Protein AF-A0A133USY9-F1 (afdb_monomer)

pLDDT: mean 87.55, std 9.36, range [44.12, 96.56]

Organism: NCBI:txid1698267

Solvent-accessible surface area (backbone atoms only — not comparable to full-atom values): 5490 Å² total; per-residue (Å²): 132,86,84,71,72,56,78,91,52,55,77,50,48,80,47,50,53,38,17,52,54,17,23,55,50,14,27,53,50,31,47,50,51,54,52,53,51,50,51,52,54,50,50,53,52,35,44,75,70,65,80,40,94,77,50,72,64,60,54,50,52,53,44,64,65,47,50,59,54,51,52,54,49,44,58,61,55,47,61,74,71,49,57,78,88,39,68,45,12,52,53,21,20,54,50,14,41,72,75,73

Secondary structure (DSSP, 8-state):
---PPPHHHHTTHHHHHHHHHHHHHHHHHHHHHHHHHHHHHHHHHHHHTTS----HHHHHHHHHHHHHHHHHHIIIIIHHHS-TT-HHHHHHHHHHHHH-

Radius of gyration: 20.04 Å; Cα contacts (8 Å, |Δi|>4): 75; chains: 1; bounding box: 45×28×56 Å

InterPro domains:
  IPR007014 FUN14 [PF04930] (16-99)

Mean predicted aligned error: 7.14 Å

Sequence (100 aa):
MQYGIPPEIAWIVPLAIPFVIGLLTGVIIRRGIKLIAAIIGLLVILVGTGYVSLSYEDLYSSAMEVLPKLFKEAKGSAGNVLPISAPSFLVGLGIGLWIG

Foldseek 3Di:
DPPDDPPVCVVCVVLVVLLQVLQVVLLVVLVVVVVV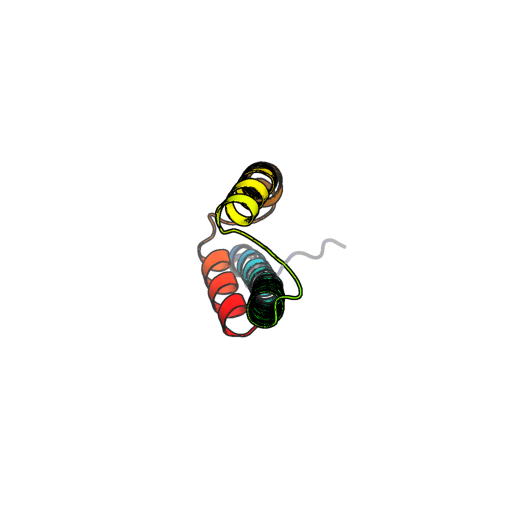VVVVVVVVVCVVVVVDPDDPVNVVVVCVVVVVVVVVCCCVPVVVPHPPVRPSSNVSNVNNNVVD

Structure (mmCIF, N/CA/C/O backbone):
data_AF-A0A133USY9-F1
#
_entry.id   AF-A0A133USY9-F1
#
loop_
_atom_site.group_PDB
_atom_site.id
_atom_site.type_symbol
_atom_site.label_atom_id
_atom_site.label_alt_id
_atom_site.label_comp_id
_atom_site.label_asym_id
_atom_site.label_entity_id
_atom_site.label_seq_id
_atom_site.pdbx_PDB_ins_code
_atom_site.Cartn_x
_atom_site.Cartn_y
_atom_site.Cartn_z
_atom_site.occupancy
_atom_site.B_iso_or_equiv
_atom_site.auth_seq_id
_atom_site.auth_comp_id
_atom_site.auth_asym_id
_atom_site.auth_atom_id
_atom_site.pdbx_PDB_model_num
ATOM 1 N N . MET A 1 1 ? 18.382 -24.163 -30.810 1.00 44.12 1 MET A N 1
ATOM 2 C CA . MET A 1 1 ? 17.789 -23.136 -31.691 1.00 44.12 1 MET A CA 1
ATOM 3 C C . MET A 1 1 ? 17.647 -21.867 -30.863 1.00 44.12 1 MET A C 1
ATOM 5 O O . MET A 1 1 ? 16.870 -21.873 -29.918 1.00 44.12 1 MET A O 1
ATOM 9 N N . GLN A 1 2 ? 18.474 -20.845 -31.108 1.00 53.06 2 GLN A N 1
ATOM 10 C CA . GLN A 1 2 ? 18.318 -19.536 -30.461 1.00 53.06 2 GLN A CA 1
ATOM 11 C C . GLN A 1 2 ? 17.110 -18.851 -31.101 1.00 53.06 2 GLN A C 1
ATOM 13 O O . GLN A 1 2 ? 17.161 -18.496 -32.274 1.00 53.06 2 GLN A O 1
ATOM 18 N N . TYR A 1 3 ? 16.014 -18.712 -30.359 1.00 57.94 3 TYR A N 1
ATOM 19 C CA . TYR A 1 3 ? 14.879 -17.907 -30.803 1.00 57.94 3 TYR A CA 1
ATOM 20 C C . TYR A 1 3 ? 15.260 -16.435 -30.599 1.00 57.94 3 TYR A C 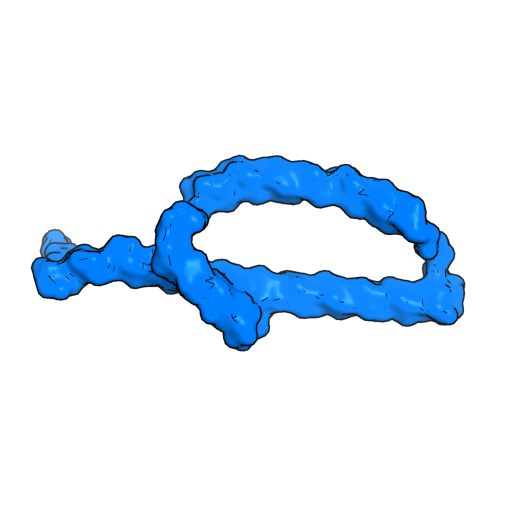1
ATOM 22 O O . TYR A 1 3 ? 15.036 -15.860 -29.536 1.00 57.94 3 TYR A O 1
ATOM 30 N N . GLY A 1 4 ? 15.967 -15.861 -31.574 1.00 73.50 4 GLY A N 1
ATOM 31 C CA . GLY A 1 4 ? 16.293 -14.440 -31.582 1.00 73.50 4 GLY A CA 1
ATOM 32 C C . GLY A 1 4 ? 15.010 -13.637 -31.756 1.00 73.50 4 GLY A C 1
ATOM 33 O O . GLY A 1 4 ? 14.258 -13.877 -32.698 1.00 73.50 4 GLY A O 1
ATOM 34 N N . ILE A 1 5 ? 14.737 -12.714 -30.833 1.00 72.44 5 ILE A N 1
ATOM 35 C CA . ILE A 1 5 ? 13.636 -11.759 -30.988 1.00 72.44 5 ILE A CA 1
ATOM 36 C C . ILE A 1 5 ? 13.912 -10.970 -32.277 1.00 72.44 5 ILE A C 1
ATOM 38 O O . ILE A 1 5 ? 15.024 -10.449 -32.411 1.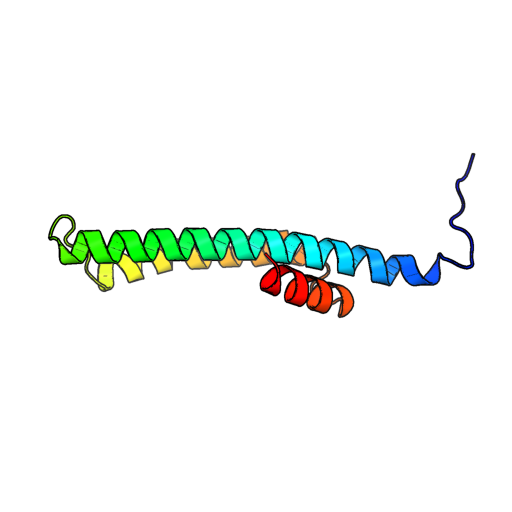00 72.44 5 ILE A O 1
ATOM 42 N N . PRO A 1 6 ? 12.951 -10.880 -33.214 1.00 81.25 6 PRO A N 1
ATOM 43 C CA . PRO A 1 6 ? 13.135 -10.112 -34.437 1.00 81.25 6 PRO A CA 1
ATOM 44 C C . PRO A 1 6 ? 13.555 -8.669 -34.095 1.00 81.25 6 PRO A C 1
ATOM 46 O O . PRO A 1 6 ? 12.947 -8.070 -33.193 1.00 81.25 6 PRO A O 1
ATOM 49 N N . PRO A 1 7 ? 14.588 -8.103 -34.749 1.00 80.88 7 PRO A N 1
ATOM 50 C CA . PRO A 1 7 ? 15.109 -6.771 -34.431 1.00 80.88 7 PRO A CA 1
ATOM 51 C C . PRO A 1 7 ? 14.034 -5.677 -34.443 1.00 80.88 7 PRO A C 1
ATOM 53 O O . PRO A 1 7 ? 14.123 -4.706 -33.693 1.00 80.88 7 PRO A O 1
ATOM 56 N N . GLU A 1 8 ? 12.983 -5.860 -35.242 1.00 84.25 8 GLU A N 1
ATOM 57 C CA . GLU A 1 8 ? 11.867 -4.927 -35.387 1.00 84.25 8 GLU A CA 1
ATOM 58 C C . GLU A 1 8 ? 10.997 -4.833 -34.123 1.00 84.25 8 GLU A C 1
ATOM 60 O O . GLU A 1 8 ? 10.331 -3.821 -33.912 1.00 84.25 8 GLU A O 1
ATOM 65 N N . ILE A 1 9 ? 11.001 -5.867 -33.273 1.00 81.00 9 ILE A N 1
ATOM 66 C CA . ILE A 1 9 ? 10.149 -5.980 -32.074 1.00 81.00 9 ILE A CA 1
ATOM 67 C C . ILE A 1 9 ? 10.982 -5.856 -30.787 1.00 81.00 9 ILE A C 1
ATOM 69 O O . ILE A 1 9 ? 10.456 -5.542 -29.722 1.00 81.00 9 ILE A O 1
ATOM 73 N N . ALA A 1 10 ? 12.302 -6.034 -30.860 1.00 82.94 10 ALA A N 1
ATOM 74 C CA . ALA A 1 10 ? 13.185 -5.997 -29.693 1.00 82.94 10 ALA A CA 1
ATOM 75 C C . ALA A 1 10 ? 13.087 -4.688 -28.877 1.00 82.94 10 ALA A C 1
ATOM 77 O O . ALA A 1 10 ? 13.227 -4.714 -27.655 1.00 82.94 10 ALA A O 1
ATOM 78 N N . TRP A 1 11 ? 12.789 -3.557 -29.525 1.00 84.62 11 TRP A N 1
ATOM 79 C CA . TRP A 1 11 ? 12.684 -2.252 -28.864 1.00 84.62 11 TRP A CA 1
ATOM 80 C C . TRP A 1 11 ? 11.404 -2.073 -28.028 1.00 84.62 11 TRP A C 1
ATOM 82 O O . TRP A 1 11 ? 11.417 -1.299 -27.072 1.00 84.62 11 TRP A O 1
ATOM 92 N N . ILE A 1 12 ? 10.308 -2.782 -28.342 1.00 86.62 12 ILE A N 1
ATOM 93 C CA . ILE A 1 12 ? 9.032 -2.634 -27.616 1.00 86.62 12 ILE A CA 1
ATOM 94 C C . ILE A 1 12 ? 8.948 -3.535 -26.383 1.00 86.62 12 ILE A C 1
ATOM 96 O O . ILE A 1 12 ? 8.239 -3.223 -25.428 1.00 86.62 12 ILE A O 1
ATOM 100 N N . VAL A 1 13 ? 9.705 -4.632 -26.365 1.00 85.12 13 VAL A N 1
ATOM 101 C CA . VAL A 1 13 ? 9.770 -5.594 -25.254 1.00 85.12 13 VAL A CA 1
ATOM 102 C C . VAL A 1 13 ? 10.012 -4.931 -23.883 1.00 85.12 13 VAL A C 1
ATOM 104 O O . VAL A 1 13 ? 9.215 -5.183 -22.973 1.00 85.12 13 VAL A O 1
ATOM 107 N N . PRO A 1 14 ? 11.018 -4.048 -23.696 1.00 86.06 14 PRO A N 1
ATOM 108 C CA . PRO A 1 14 ? 11.250 -3.386 -22.408 1.00 86.06 14 PRO A CA 1
ATOM 109 C C . PRO A 1 14 ? 10.135 -2.413 -21.998 1.00 86.06 14 PRO A C 1
ATOM 111 O O . PRO A 1 14 ? 10.083 -2.017 -20.838 1.00 86.06 14 PRO A O 1
ATOM 114 N N . LEU A 1 15 ? 9.227 -2.041 -22.908 1.00 90.38 15 LEU A N 1
ATOM 115 C CA . LEU A 1 15 ? 8.055 -1.217 -22.608 1.00 90.38 15 LEU A CA 1
ATOM 116 C C . LEU A 1 15 ? 6.820 -2.078 -22.307 1.00 90.38 15 LEU A C 1
ATOM 118 O O . LEU A 1 15 ? 6.102 -1.818 -21.339 1.00 90.38 15 LEU A O 1
ATOM 122 N N . ALA A 1 16 ? 6.593 -3.111 -23.120 1.00 91.88 16 ALA A N 1
ATOM 123 C CA . ALA A 1 16 ? 5.420 -3.975 -23.061 1.00 91.88 16 ALA A CA 1
ATOM 124 C C . ALA A 1 16 ? 5.401 -4.858 -21.807 1.00 91.88 16 ALA A C 1
ATOM 126 O O . ALA A 1 16 ? 4.355 -4.993 -21.176 1.00 91.88 16 ALA A O 1
ATOM 127 N N . ILE A 1 17 ? 6.545 -5.421 -21.404 1.00 92.25 17 ILE A N 1
ATOM 128 C CA . ILE A 1 17 ? 6.632 -6.273 -20.207 1.00 92.25 17 ILE A CA 1
ATOM 129 C C . ILE A 1 17 ? 6.203 -5.511 -18.939 1.00 92.25 17 ILE A C 1
ATOM 131 O O . ILE A 1 17 ? 5.243 -5.942 -18.294 1.00 92.25 17 ILE A O 1
ATOM 135 N N . PRO A 1 18 ? 6.835 -4.377 -18.570 1.00 93.69 18 PRO A N 1
ATOM 136 C CA . PRO A 1 18 ? 6.419 -3.623 -17.389 1.00 93.69 18 PRO A CA 1
ATOM 137 C C . PRO A 1 18 ? 4.975 -3.124 -17.492 1.00 93.69 18 PRO A C 1
ATOM 139 O O . PRO A 1 18 ? 4.272 -3.138 -16.485 1.00 93.69 18 PRO A O 1
ATOM 142 N N . PHE A 1 19 ? 4.498 -2.759 -18.687 1.00 95.50 19 PHE A N 1
ATOM 143 C CA . PHE A 1 19 ? 3.099 -2.381 -18.897 1.00 95.50 19 PHE A CA 1
ATOM 144 C C . PHE A 1 19 ? 2.122 -3.507 -18.537 1.00 95.50 19 PHE A C 1
ATOM 146 O O . PHE A 1 19 ? 1.200 -3.287 -17.753 1.00 95.50 19 PHE A O 1
ATOM 153 N N . VAL A 1 20 ? 2.329 -4.719 -19.066 1.00 95.25 20 VAL A N 1
ATOM 154 C CA . VAL A 1 20 ? 1.455 -5.874 -18.791 1.00 95.25 20 VAL A CA 1
ATOM 155 C C . VAL A 1 20 ? 1.490 -6.243 -17.309 1.00 95.25 20 VAL A C 1
ATOM 157 O O . VAL A 1 20 ? 0.439 -6.475 -16.715 1.00 95.25 20 VAL A O 1
ATOM 160 N N . ILE A 1 21 ? 2.674 -6.234 -16.686 1.00 93.88 21 ILE A N 1
ATOM 161 C CA . ILE A 1 21 ? 2.810 -6.467 -15.240 1.00 93.88 21 ILE A CA 1
ATOM 162 C C . ILE A 1 21 ? 2.017 -5.414 -14.459 1.00 93.88 21 ILE A C 1
ATOM 164 O O . ILE A 1 21 ? 1.273 -5.765 -13.542 1.00 93.88 21 ILE A O 1
ATOM 168 N N . GLY A 1 22 ? 2.129 -4.140 -14.840 1.00 94.12 22 GLY A N 1
ATOM 169 C CA . GLY A 1 22 ? 1.363 -3.043 -14.251 1.00 94.12 22 GLY A CA 1
ATOM 170 C C . GLY A 1 22 ? -0.136 -3.273 -14.362 1.00 94.12 22 GLY A C 1
ATOM 171 O O . GLY A 1 22 ? -0.833 -3.239 -13.352 1.00 94.12 22 GLY A O 1
ATOM 172 N N . LEU A 1 23 ? -0.621 -3.595 -15.562 1.00 96.06 23 LEU A N 1
ATOM 173 C CA . LEU A 1 23 ? -2.034 -3.858 -15.833 1.00 96.06 23 LEU A CA 1
ATOM 174 C C . LEU A 1 23 ? -2.596 -4.975 -14.952 1.00 96.06 23 LEU A C 1
ATOM 176 O O . LEU A 1 23 ? -3.600 -4.775 -14.267 1.00 96.06 23 LEU A O 1
ATOM 180 N N . LEU A 1 24 ? -1.928 -6.130 -14.920 1.00 95.00 24 LEU A N 1
ATOM 181 C CA . LEU A 1 24 ? -2.348 -7.267 -14.100 1.00 95.00 24 LEU A CA 1
ATOM 182 C C . LEU A 1 24 ? -2.328 -6.919 -12.609 1.00 95.00 24 LEU A C 1
ATOM 184 O O . LEU A 1 24 ? -3.288 -7.203 -11.893 1.00 95.00 24 LEU A O 1
ATOM 188 N N . THR A 1 25 ? -1.269 -6.245 -12.155 1.00 93.50 25 THR A N 1
ATOM 189 C CA . THR A 1 25 ? -1.144 -5.787 -10.765 1.00 93.50 25 THR A CA 1
ATOM 190 C C . THR A 1 25 ? -2.291 -4.844 -10.399 1.00 93.50 25 THR A C 1
ATOM 192 O O . THR A 1 25 ? -2.912 -5.008 -9.349 1.00 93.50 25 THR A O 1
ATOM 195 N N . GLY A 1 26 ? -2.629 -3.899 -11.279 1.00 94.50 26 GLY A N 1
ATOM 196 C CA . GLY A 1 26 ? -3.736 -2.966 -11.085 1.00 94.50 26 GLY A CA 1
ATOM 197 C C . GLY A 1 26 ? -5.084 -3.673 -10.928 1.00 94.50 26 GLY A C 1
ATOM 198 O O 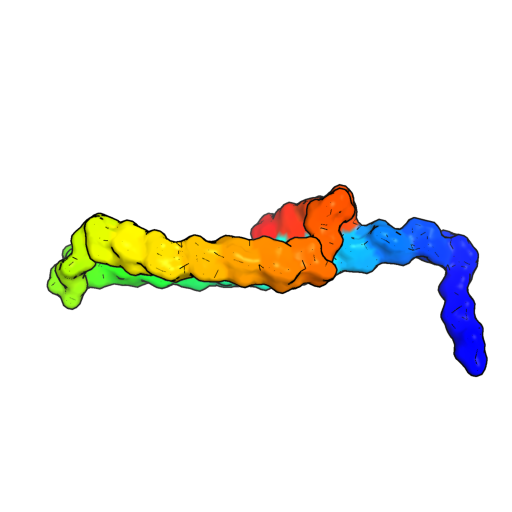. GLY A 1 26 ? -5.827 -3.373 -9.993 1.00 94.50 26 GLY A O 1
ATOM 199 N N . VAL A 1 27 ? -5.375 -4.671 -11.769 1.00 95.88 27 VAL A N 1
ATOM 200 C CA . VAL A 1 27 ? -6.613 -5.469 -11.666 1.00 95.88 27 VAL A CA 1
ATOM 201 C C . VAL A 1 27 ? -6.685 -6.219 -10.329 1.00 95.88 27 VAL A C 1
ATOM 203 O O . VAL A 1 27 ? -7.726 -6.214 -9.666 1.00 95.88 27 VAL A O 1
ATOM 206 N N . ILE A 1 28 ? -5.574 -6.820 -9.890 1.00 93.44 28 ILE A N 1
ATOM 207 C CA . ILE A 1 28 ? -5.495 -7.534 -8.605 1.00 93.44 28 ILE A CA 1
ATOM 208 C C . ILE A 1 28 ? -5.751 -6.574 -7.435 1.00 93.44 28 ILE A C 1
ATOM 210 O O . ILE A 1 28 ? -6.590 -6.858 -6.575 1.00 93.44 28 ILE A O 1
ATOM 214 N N . ILE A 1 29 ? -5.083 -5.415 -7.419 1.00 93.69 29 ILE A N 1
ATOM 215 C CA . ILE A 1 29 ? -5.259 -4.403 -6.366 1.00 93.69 29 ILE A CA 1
ATOM 216 C C . ILE A 1 29 ? -6.713 -3.931 -6.316 1.00 93.69 29 ILE A C 1
ATOM 218 O O . ILE A 1 29 ? -7.296 -3.840 -5.234 1.00 93.69 29 ILE A O 1
ATOM 222 N N . ARG A 1 30 ? -7.340 -3.681 -7.470 1.00 94.12 30 ARG A N 1
ATOM 223 C CA . ARG A 1 30 ? -8.733 -3.222 -7.533 1.00 94.12 30 ARG A CA 1
ATOM 224 C C . ARG A 1 30 ? -9.705 -4.228 -6.923 1.00 94.12 30 ARG A C 1
ATOM 226 O O . ARG A 1 30 ? -10.643 -3.823 -6.230 1.00 94.12 30 ARG A O 1
ATOM 233 N N . ARG A 1 31 ? -9.462 -5.531 -7.100 1.00 93.75 31 ARG A N 1
ATOM 234 C CA . ARG A 1 31 ? -10.233 -6.581 -6.418 1.00 93.75 31 ARG A CA 1
ATOM 235 C C . ARG A 1 31 ? -10.048 -6.521 -4.901 1.00 93.75 31 ARG A C 1
ATOM 237 O O . ARG A 1 31 ? -11.038 -6.609 -4.178 1.00 93.75 31 ARG A O 1
ATOM 244 N N . GLY A 1 32 ? -8.816 -6.315 -4.434 1.00 93.69 32 GLY A N 1
ATOM 245 C CA . GLY A 1 32 ? -8.507 -6.118 -3.015 1.00 93.69 32 GLY A CA 1
ATOM 246 C C . GLY A 1 32 ? -9.253 -4.928 -2.407 1.00 93.69 32 GLY A C 1
ATOM 247 O O . GLY A 1 32 ? -9.896 -5.073 -1.371 1.00 93.69 32 GLY A O 1
ATOM 248 N N . ILE A 1 33 ? -9.271 -3.781 -3.095 1.00 94.12 33 ILE A N 1
ATOM 249 C CA . ILE A 1 33 ? -10.012 -2.585 -2.657 1.00 94.12 33 ILE A CA 1
ATOM 250 C C . ILE A 1 33 ? -11.510 -2.882 -2.521 1.00 94.12 33 ILE A C 1
ATOM 252 O O . ILE A 1 33 ? -12.118 -2.505 -1.521 1.00 94.12 33 ILE A O 1
ATOM 256 N N . LYS A 1 34 ? -12.112 -3.591 -3.489 1.00 92.50 34 LYS A N 1
ATOM 257 C CA . LYS A 1 34 ? -13.533 -3.983 -3.424 1.00 92.50 34 LYS A CA 1
ATOM 258 C C . LYS A 1 34 ? -13.828 -4.873 -2.210 1.00 92.50 34 LYS A C 1
ATOM 260 O O . LYS A 1 34 ? -14.853 -4.684 -1.562 1.00 92.50 34 LYS A 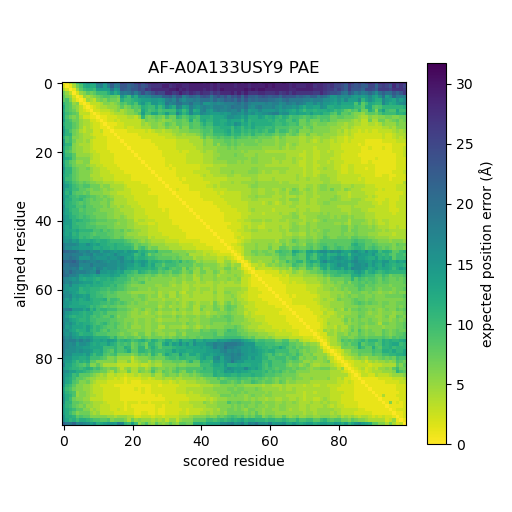O 1
ATOM 265 N N . LEU A 1 35 ? -12.934 -5.809 -1.883 1.00 96.00 35 LEU A N 1
ATOM 266 C CA . LEU A 1 35 ? -13.070 -6.659 -0.695 1.00 96.00 35 LEU A CA 1
ATOM 267 C C . LEU A 1 35 ? -12.955 -5.854 0.603 1.00 96.00 35 LEU A C 1
ATOM 269 O O . LEU A 1 35 ? -13.794 -6.011 1.485 1.00 96.00 35 LEU A O 1
ATOM 273 N N . ILE A 1 36 ? -11.967 -4.959 0.704 1.00 93.06 36 ILE A N 1
ATOM 274 C CA . ILE A 1 36 ? -11.802 -4.075 1.868 1.00 93.06 36 ILE A CA 1
ATOM 275 C C . ILE A 1 36 ? -13.049 -3.203 2.051 1.00 93.06 36 ILE A C 1
ATOM 277 O O . ILE A 1 36 ? -13.572 -3.114 3.157 1.00 93.06 36 ILE A O 1
ATOM 281 N N . ALA A 1 37 ? -13.575 -2.615 0.973 1.00 94.44 37 ALA A N 1
ATOM 282 C CA . ALA A 1 37 ? -14.800 -1.821 1.021 1.00 94.44 37 ALA A CA 1
ATOM 283 C C . ALA A 1 37 ? -16.008 -2.642 1.507 1.00 94.44 37 ALA A C 1
ATOM 285 O O . ALA A 1 37 ? -16.795 -2.151 2.314 1.00 94.44 37 ALA A O 1
ATOM 286 N N . ALA A 1 38 ? -16.134 -3.899 1.068 1.00 96.56 38 ALA A N 1
ATOM 287 C CA . ALA A 1 38 ? -17.184 -4.799 1.541 1.00 96.56 38 ALA A CA 1
ATOM 288 C C . ALA A 1 38 ? -17.045 -5.114 3.040 1.00 96.56 38 ALA A C 1
ATOM 290 O O . ALA A 1 38 ? -18.039 -5.078 3.763 1.00 96.56 38 ALA A O 1
ATOM 291 N N . ILE A 1 39 ? -15.822 -5.363 3.521 1.00 93.81 39 ILE A N 1
ATOM 292 C CA . ILE A 1 39 ? -15.545 -5.578 4.949 1.00 93.81 39 ILE A CA 1
ATOM 293 C C . ILE A 1 39 ? -15.904 -4.329 5.761 1.00 93.81 39 ILE A C 1
ATOM 295 O O . ILE A 1 39 ? -16.588 -4.441 6.773 1.00 93.81 39 ILE A O 1
ATOM 299 N N . ILE A 1 40 ? -15.499 -3.139 5.307 1.00 92.44 40 ILE A N 1
ATOM 300 C CA . ILE A 1 40 ? -15.840 -1.874 5.974 1.00 92.44 40 ILE A CA 1
ATOM 301 C C . ILE A 1 40 ? -17.360 -1.695 6.033 1.00 92.44 40 ILE A C 1
ATOM 303 O O . ILE A 1 40 ? -17.897 -1.402 7.098 1.00 92.44 40 ILE A O 1
ATOM 307 N N . GLY A 1 41 ? -18.068 -1.918 4.922 1.00 94.94 41 GLY A N 1
ATOM 308 C CA . GLY A 1 41 ? -19.530 -1.847 4.891 1.00 94.94 41 GLY A CA 1
ATOM 309 C C . GLY A 1 41 ? -20.189 -2.821 5.871 1.00 94.94 41 GLY A C 1
ATOM 310 O O . GLY A 1 41 ? -21.108 -2.439 6.594 1.00 94.94 41 GLY A O 1
ATOM 311 N N . LEU A 1 42 ? -19.682 -4.054 5.956 1.00 94.38 42 LEU A N 1
ATOM 312 C CA . LEU A 1 42 ? -20.154 -5.046 6.920 1.00 94.38 42 LEU A CA 1
ATOM 313 C C . LEU A 1 42 ? -19.938 -4.584 8.368 1.00 94.38 42 LEU A C 1
ATOM 315 O O . LEU A 1 42 ? -20.859 -4.686 9.176 1.00 94.38 42 LEU A O 1
ATOM 319 N N . LEU A 1 43 ? -18.759 -4.043 8.691 1.00 90.88 43 LEU A N 1
ATOM 320 C CA . LEU A 1 43 ? -18.463 -3.511 10.025 1.00 90.88 43 LEU A CA 1
ATOM 321 C C . LEU A 1 43 ? -19.420 -2.380 10.407 1.00 90.88 43 LEU A C 1
ATOM 323 O O . LEU A 1 43 ? -19.939 -2.379 11.520 1.00 90.88 43 LEU A O 1
ATOM 327 N N . VAL A 1 44 ? -19.709 -1.458 9.484 1.00 91.06 44 VAL A N 1
ATOM 328 C CA . VAL A 1 44 ? -20.664 -0.361 9.719 1.00 91.06 44 VAL A CA 1
ATOM 329 C C . VAL A 1 44 ? -22.054 -0.900 10.071 1.00 91.06 44 VAL A C 1
ATOM 331 O O . VAL A 1 44 ? -22.665 -0.427 11.028 1.00 91.06 44 VAL A O 1
ATOM 334 N N . ILE A 1 45 ? -22.541 -1.919 9.354 1.00 94.50 45 ILE A N 1
ATOM 335 C CA . ILE A 1 45 ? -23.834 -2.563 9.649 1.00 94.50 45 ILE A CA 1
ATOM 336 C C . ILE A 1 45 ? -23.808 -3.228 11.032 1.00 94.50 45 ILE A C 1
ATOM 338 O O . ILE A 1 45 ? -24.760 -3.110 11.805 1.00 94.50 45 ILE A O 1
ATOM 342 N N . LEU A 1 46 ? -22.719 -3.919 11.365 1.00 92.31 46 LEU A N 1
ATOM 343 C CA . LEU A 1 46 ? -22.596 -4.674 12.610 1.00 92.31 46 LEU A CA 1
ATOM 344 C C . LEU A 1 46 ? -22.516 -3.760 13.843 1.00 92.31 46 LEU A C 1
ATOM 346 O O . LEU A 1 46 ? -23.121 -4.052 14.874 1.00 92.31 46 LEU A O 1
ATOM 350 N N . VAL A 1 47 ? -2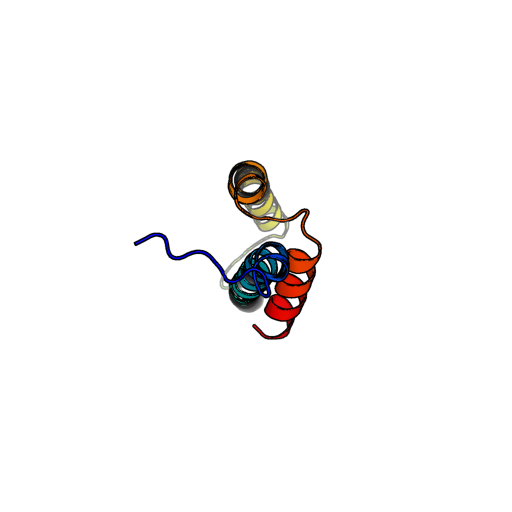1.832 -2.621 13.711 1.00 89.56 47 VAL A N 1
ATOM 351 C CA . VAL A 1 47 ? -21.806 -1.565 14.733 1.00 89.56 47 VAL A CA 1
ATOM 352 C C . VAL A 1 47 ? -23.176 -0.895 14.845 1.00 89.56 47 VAL A C 1
ATOM 354 O O . VAL A 1 47 ? -23.699 -0.755 15.946 1.00 89.56 47 VAL A O 1
ATOM 357 N N . GLY A 1 48 ? -23.803 -0.537 13.719 1.00 89.75 48 GLY A N 1
ATOM 358 C CA . GLY A 1 48 ? -25.113 0.124 13.708 1.00 89.75 48 GLY A CA 1
ATOM 359 C C . GLY A 1 48 ? -26.251 -0.728 14.283 1.00 89.75 48 GLY A C 1
ATOM 360 O O . GLY A 1 48 ? -27.207 -0.188 14.831 1.00 89.75 48 GLY A O 1
ATOM 361 N N . THR A 1 49 ? -26.139 -2.054 14.197 1.00 93.56 49 THR A N 1
ATOM 362 C CA . THR A 1 49 ? -27.095 -3.010 14.788 1.00 93.56 49 THR A CA 1
ATOM 363 C C . THR A 1 49 ? -26.772 -3.379 16.239 1.00 93.56 49 THR A C 1
ATOM 365 O O . THR A 1 49 ? -27.553 -4.089 16.868 1.00 93.56 49 THR A O 1
ATOM 368 N N . GLY A 1 50 ? -25.646 -2.907 16.786 1.00 87.50 50 GLY A N 1
ATOM 369 C CA 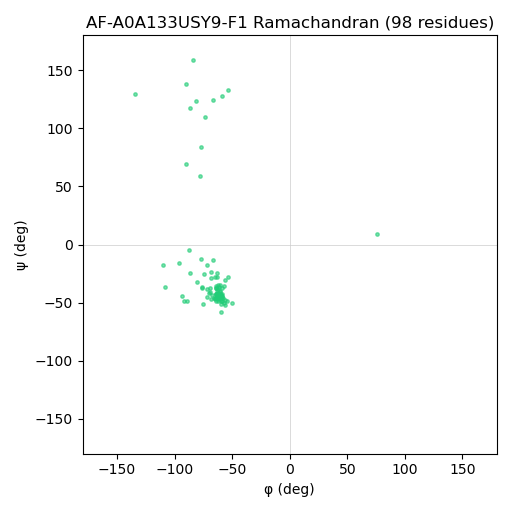. GLY A 1 50 ? -25.214 -3.197 18.157 1.00 87.50 50 GLY A CA 1
ATOM 370 C C . GLY A 1 50 ? -24.631 -4.598 18.363 1.00 87.50 50 GLY A C 1
ATOM 371 O O . GLY A 1 50 ? -24.380 -4.985 19.501 1.00 87.50 50 GLY A O 1
ATOM 372 N N . TYR A 1 51 ? -24.389 -5.357 17.289 1.00 88.50 51 TYR A N 1
ATOM 373 C CA . TYR A 1 51 ? -23.769 -6.685 17.369 1.00 88.50 51 TYR A CA 1
ATOM 374 C C . TYR A 1 51 ? -22.298 -6.627 17.794 1.00 88.50 51 TYR A C 1
ATOM 376 O O . TYR A 1 51 ? -21.796 -7.583 18.382 1.00 88.50 51 TYR A O 1
ATOM 384 N N . VAL A 1 52 ? -21.598 -5.531 17.487 1.00 84.94 52 VAL A N 1
ATOM 385 C CA . VAL A 1 52 ? -20.204 -5.321 17.895 1.00 84.94 52 VAL A CA 1
ATOM 386 C C . VAL A 1 52 ? -20.013 -3.910 18.439 1.00 84.94 52 VAL A C 1
ATOM 388 O O . VAL A 1 52 ? -20.353 -2.927 17.784 1.00 84.94 52 VAL A O 1
ATOM 391 N N . SER A 1 53 ? -19.404 -3.811 19.621 1.00 80.75 53 SER A N 1
ATOM 392 C CA . SER A 1 53 ? -18.966 -2.556 20.237 1.00 80.75 53 SER A CA 1
ATOM 393 C C . SER A 1 53 ? -17.528 -2.232 19.819 1.00 80.75 53 SER A C 1
ATOM 395 O O . SER A 1 53 ? -16.596 -2.355 20.610 1.00 80.75 53 SER A O 1
ATOM 397 N N . LEU A 1 54 ? -17.334 -1.884 18.549 1.00 79.19 54 LEU A N 1
ATOM 398 C CA . LEU A 1 54 ? -16.034 -1.449 18.032 1.00 79.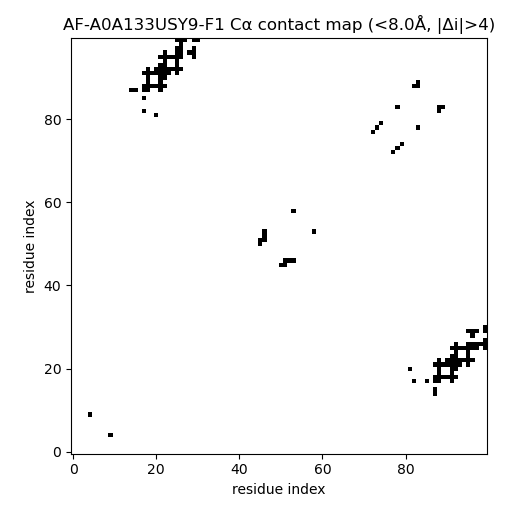19 54 LEU A CA 1
ATOM 399 C C . LEU A 1 54 ? -15.886 0.056 18.249 1.00 79.19 54 LEU A C 1
ATOM 401 O O . LEU A 1 54 ? -16.660 0.835 17.690 1.00 79.19 54 LEU A O 1
ATOM 405 N N . SER A 1 55 ? -14.892 0.466 19.040 1.00 81.62 55 SER A N 1
ATOM 406 C CA . SER A 1 55 ? -14.516 1.875 19.125 1.00 81.62 55 SER A CA 1
ATOM 407 C C . SER A 1 55 ? -13.566 2.255 17.986 1.00 81.62 55 SER A C 1
ATOM 409 O O . SER A 1 55 ? -12.887 1.413 17.391 1.00 81.62 55 SER A O 1
ATOM 411 N N . TYR A 1 56 ? -13.494 3.554 17.689 1.00 77.88 56 TYR A N 1
ATOM 412 C CA . TYR A 1 56 ? -12.489 4.091 16.770 1.00 77.88 56 TYR A CA 1
ATOM 413 C C . TYR A 1 56 ? -11.059 3.751 17.223 1.00 77.88 56 TYR A C 1
ATOM 415 O O . TYR A 1 56 ? -10.192 3.482 16.393 1.00 77.88 56 TYR A O 1
ATOM 423 N N . GLU A 1 57 ? -10.823 3.733 18.533 1.00 85.44 57 GLU A N 1
ATOM 424 C CA . GLU A 1 57 ? -9.505 3.550 19.138 1.00 85.44 57 GLU A CA 1
ATOM 425 C C . GLU A 1 57 ? -9.003 2.107 18.983 1.00 85.44 57 GLU A C 1
ATOM 427 O O . GLU A 1 57 ? -7.845 1.891 18.619 1.00 85.44 57 GLU A O 1
ATOM 432 N N . ASP A 1 58 ? -9.901 1.126 19.114 1.00 86.06 58 ASP A N 1
ATOM 433 C CA . ASP A 1 58 ? -9.607 -0.292 18.860 1.00 86.06 58 ASP A CA 1
ATOM 434 C C . ASP A 1 58 ? -9.255 -0.539 17.390 1.00 86.06 58 ASP A C 1
ATOM 436 O O . ASP A 1 58 ? -8.303 -1.261 17.066 1.00 86.06 58 ASP A O 1
ATOM 440 N N . LEU A 1 59 ? -10.013 0.089 16.484 1.00 85.50 59 LEU A N 1
ATOM 441 C CA . LEU A 1 59 ? -9.810 -0.036 15.045 1.00 85.50 59 LEU A CA 1
ATOM 442 C C . LEU A 1 59 ? -8.488 0.614 14.618 1.00 85.50 59 LEU A C 1
ATOM 444 O O . LEU A 1 59 ? -7.725 0.024 13.851 1.00 85.50 59 LEU A O 1
ATOM 448 N N . TYR A 1 60 ? -8.196 1.804 15.146 1.00 87.50 60 TYR A N 1
ATOM 449 C CA . TYR A 1 60 ? -6.952 2.523 14.889 1.00 87.50 60 TYR A CA 1
ATOM 450 C C . TYR A 1 60 ? -5.734 1.770 15.432 1.00 87.50 60 TYR A C 1
ATOM 452 O O . TYR A 1 60 ? -4.752 1.602 14.710 1.00 87.50 60 TYR A O 1
ATOM 460 N N . SER A 1 61 ? -5.806 1.265 16.667 1.00 91.75 61 SER A N 1
ATOM 461 C CA . SER A 1 61 ? -4.738 0.464 17.276 1.00 91.75 61 SER A CA 1
ATOM 462 C C . SER A 1 61 ? -4.446 -0.796 16.453 1.00 91.75 61 SER A C 1
ATOM 464 O O . SER A 1 61 ? -3.302 -1.035 16.060 1.00 91.75 61 SER A O 1
ATOM 466 N N . SER A 1 62 ? -5.495 -1.536 16.075 1.00 89.25 62 SER A N 1
ATOM 467 C CA . SER A 1 62 ? -5.372 -2.736 15.236 1.00 89.25 62 SER A CA 1
ATOM 468 C C . SER A 1 62 ? -4.770 -2.418 13.864 1.00 89.25 62 SER A C 1
ATOM 470 O O . SER A 1 62 ? -3.884 -3.124 13.378 1.00 89.25 62 SER A O 1
ATOM 472 N N . ALA A 1 63 ? -5.206 -1.321 13.238 1.00 89.69 63 ALA A N 1
ATOM 473 C CA . ALA A 1 63 ? -4.641 -0.857 11.977 1.00 89.69 63 ALA A CA 1
ATOM 474 C C . ALA A 1 63 ? -3.153 -0.518 12.129 1.00 89.69 63 ALA A C 1
ATOM 476 O O . ALA A 1 63 ? -2.344 -0.936 11.302 1.00 89.69 63 ALA A O 1
ATOM 477 N N . MET A 1 64 ? -2.769 0.185 13.194 1.00 94.12 64 MET A N 1
ATOM 478 C CA . MET A 1 64 ? -1.383 0.589 13.424 1.00 94.12 64 MET A CA 1
ATOM 479 C C . MET A 1 64 ? -0.468 -0.581 13.810 1.00 94.12 64 MET A C 1
ATOM 481 O O . MET A 1 64 ? 0.745 -0.485 13.650 1.00 94.12 64 MET A O 1
ATOM 485 N N . GLU A 1 65 ? -1.011 -1.717 14.241 1.00 93.69 65 GLU A N 1
ATOM 486 C CA . GLU A 1 65 ? -0.225 -2.941 14.401 1.00 93.69 65 GLU A CA 1
ATOM 487 C C . GLU A 1 65 ? 0.082 -3.617 13.051 1.00 93.69 65 GLU A C 1
ATOM 489 O O . GLU A 1 65 ? 1.174 -4.157 12.838 1.00 93.69 65 GLU A O 1
ATOM 494 N N . VAL A 1 66 ? -0.881 -3.591 12.125 1.00 91.06 66 VAL A N 1
ATOM 495 C CA . VAL A 1 66 ? -0.826 -4.345 10.864 1.00 91.06 66 VAL A CA 1
ATOM 496 C C . VAL A 1 66 ? -0.220 -3.525 9.725 1.00 91.06 66 VAL A C 1
ATOM 498 O O . VAL A 1 66 ? 0.691 -4.002 9.044 1.00 91.06 66 VAL A O 1
ATOM 501 N N . LEU A 1 67 ? -0.674 -2.285 9.516 1.00 91.00 67 LEU A N 1
ATOM 502 C CA . LEU A 1 67 ? -0.247 -1.430 8.401 1.00 91.00 67 LEU A CA 1
ATOM 503 C C . LEU A 1 67 ? 1.278 -1.272 8.334 1.00 91.00 67 LEU A C 1
ATOM 505 O O . LEU A 1 67 ? 1.828 -1.479 7.253 1.00 91.00 67 LEU A O 1
ATOM 509 N N . PRO A 1 68 ? 2.003 -0.961 9.427 1.00 92.25 68 PRO A N 1
ATOM 510 C CA . PRO A 1 68 ? 3.453 -0.792 9.357 1.00 92.25 68 PRO A CA 1
ATOM 511 C C . PRO A 1 68 ? 4.190 -2.067 8.937 1.00 92.25 68 PRO A C 1
ATOM 513 O O . PRO A 1 68 ? 5.178 -1.987 8.203 1.00 92.25 68 PRO A O 1
ATOM 516 N N . LYS A 1 69 ? 3.699 -3.244 9.355 1.00 91.00 69 LYS A N 1
ATOM 517 C CA . LYS A 1 69 ? 4.246 -4.545 8.938 1.00 91.00 69 LYS A CA 1
ATOM 518 C C . LYS A 1 69 ? 4.040 -4.742 7.432 1.00 91.00 69 LYS A C 1
ATOM 520 O O . LYS A 1 69 ? 5.009 -5.019 6.726 1.00 91.00 69 LYS A O 1
ATOM 525 N N . LEU A 1 70 ? 2.829 -4.473 6.936 1.00 87.62 70 LEU A N 1
ATOM 526 C CA . LEU A 1 70 ? 2.507 -4.531 5.505 1.00 87.62 70 LEU A CA 1
ATOM 527 C C . LEU A 1 70 ? 3.349 -3.550 4.678 1.00 87.62 70 LEU A C 1
ATOM 529 O O . LEU A 1 70 ? 3.868 -3.924 3.632 1.00 87.62 70 LEU A O 1
ATOM 533 N N . PHE A 1 71 ? 3.545 -2.314 5.147 1.00 86.38 71 PHE A N 1
ATOM 534 C CA . PHE A 1 71 ? 4.395 -1.330 4.466 1.00 86.38 71 PHE A CA 1
ATOM 535 C C . PHE A 1 71 ? 5.856 -1.771 4.406 1.00 86.38 71 PHE A C 1
ATOM 537 O O . PHE A 1 71 ? 6.510 -1.605 3.374 1.00 86.38 71 PHE A O 1
ATOM 544 N N . LYS A 1 72 ? 6.380 -2.337 5.497 1.00 88.19 72 LYS A N 1
ATOM 545 C CA . LYS A 1 72 ? 7.752 -2.849 5.547 1.00 88.19 72 LYS A CA 1
ATOM 546 C C . LYS A 1 72 ? 7.947 -3.998 4.557 1.00 88.19 72 LYS A C 1
ATOM 548 O O . LYS A 1 72 ? 8.938 -4.010 3.830 1.00 88.19 72 LYS A O 1
ATOM 553 N N . GLU A 1 73 ? 6.993 -4.919 4.498 1.00 85.69 73 GLU A N 1
ATOM 554 C CA . GLU A 1 73 ? 7.027 -6.062 3.588 1.00 85.69 73 GLU A CA 1
ATOM 555 C C . GLU A 1 73 ? 6.835 -5.644 2.127 1.00 85.69 73 GLU A C 1
ATOM 557 O O . GLU A 1 73 ? 7.596 -6.067 1.260 1.00 85.69 73 GLU A O 1
ATOM 562 N N . ALA A 1 74 ? 5.910 -4.723 1.849 1.00 81.94 74 ALA A N 1
ATOM 563 C CA . ALA A 1 74 ? 5.729 -4.155 0.517 1.00 81.94 74 ALA A CA 1
ATOM 564 C C . ALA A 1 74 ? 6.999 -3.439 0.032 1.00 81.94 74 ALA A C 1
ATOM 566 O O . ALA A 1 74 ? 7.437 -3.643 -1.100 1.00 81.94 74 ALA A O 1
ATOM 567 N N . LYS A 1 75 ? 7.646 -2.646 0.894 1.00 79.75 75 LYS A N 1
ATOM 568 C CA . LYS A 1 75 ? 8.894 -1.954 0.546 1.00 79.75 75 LYS A CA 1
ATOM 569 C C . LYS A 1 75 ? 10.042 -2.931 0.265 1.00 79.75 75 LYS A C 1
ATOM 571 O O . LYS A 1 75 ? 10.832 -2.668 -0.635 1.00 79.75 75 LYS A O 1
ATOM 576 N N . GLY A 1 76 ? 10.130 -4.034 1.011 1.00 75.44 76 GLY A N 1
ATOM 577 C CA . GLY A 1 76 ? 11.167 -5.055 0.830 1.00 75.44 76 GLY A CA 1
ATOM 578 C C . GLY A 1 76 ? 10.940 -5.947 -0.393 1.00 75.44 76 GLY A C 1
ATOM 579 O O . GLY A 1 76 ? 11.832 -6.100 -1.223 1.00 75.44 76 GLY A O 1
ATOM 580 N N . SER A 1 77 ? 9.742 -6.513 -0.520 1.00 74.25 77 SER A N 1
ATOM 581 C CA . SER A 1 77 ? 9.420 -7.528 -1.528 1.00 74.25 77 SER A CA 1
ATOM 582 C C . SER A 1 77 ? 8.928 -6.915 -2.837 1.00 74.25 77 SER A C 1
ATOM 584 O O . SER A 1 77 ? 9.427 -7.250 -3.907 1.00 74.25 77 SER A O 1
ATOM 586 N N . ALA A 1 78 ? 7.975 -5.981 -2.783 1.00 67.88 78 ALA A N 1
ATOM 587 C CA . ALA A 1 78 ? 7.378 -5.411 -3.991 1.00 67.88 78 ALA A CA 1
ATOM 588 C C . ALA A 1 78 ? 8.3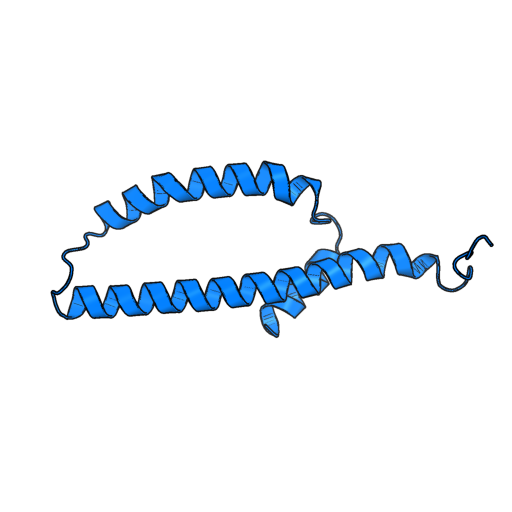16 -4.402 -4.670 1.00 67.88 78 ALA A C 1
ATOM 590 O O . ALA A 1 78 ? 8.403 -4.379 -5.895 1.00 67.88 78 ALA A O 1
ATOM 591 N N . GLY A 1 79 ? 9.070 -3.623 -3.887 1.00 67.56 79 GLY A N 1
ATOM 592 C CA . GLY A 1 79 ? 10.033 -2.647 -4.408 1.00 67.56 79 GLY A CA 1
ATOM 593 C C . GLY A 1 79 ? 11.188 -3.254 -5.212 1.00 67.56 79 GLY A C 1
ATOM 594 O O . GLY A 1 79 ? 11.748 -2.570 -6.061 1.00 67.56 79 GLY A O 1
ATOM 595 N N . ASN A 1 80 ? 11.522 -4.528 -4.976 1.00 72.94 80 ASN A N 1
ATOM 596 C CA . ASN A 1 80 ? 12.603 -5.223 -5.681 1.00 72.94 80 ASN A CA 1
ATOM 597 C C . ASN A 1 80 ? 12.115 -6.068 -6.874 1.00 72.94 80 ASN A C 1
ATOM 599 O O . ASN A 1 80 ? 12.917 -6.484 -7.703 1.00 72.94 80 ASN A O 1
ATOM 603 N N . VAL A 1 81 ? 10.809 -6.349 -6.949 1.00 80.12 81 VAL A N 1
ATOM 604 C CA . VAL A 1 81 ? 10.217 -7.245 -7.960 1.00 80.12 81 VAL A CA 1
ATOM 605 C C . VAL A 1 81 ? 9.403 -6.474 -8.996 1.00 80.12 81 VAL A C 1
ATOM 607 O O . VAL A 1 81 ? 9.405 -6.828 -10.174 1.00 80.12 81 VAL A O 1
ATOM 610 N N . LEU A 1 82 ? 8.699 -5.421 -8.579 1.00 83.06 82 LEU A N 1
ATOM 611 C CA . LEU A 1 82 ? 7.848 -4.648 -9.473 1.00 83.06 82 LEU A CA 1
ATOM 612 C C . LEU A 1 82 ? 8.632 -3.498 -10.119 1.00 83.06 82 LEU A C 1
ATOM 614 O O . LEU A 1 82 ? 9.363 -2.784 -9.429 1.00 83.06 82 LEU A O 1
ATOM 618 N N . PRO A 1 83 ? 8.433 -3.240 -11.422 1.00 86.12 83 PRO A N 1
ATOM 619 C CA . PRO A 1 83 ? 9.079 -2.139 -12.128 1.00 86.12 83 PRO A CA 1
ATOM 620 C C . PRO A 1 83 ? 8.394 -0.791 -11.823 1.00 86.12 83 PRO A C 1
ATOM 622 O O . PRO A 1 83 ? 7.911 -0.110 -12.720 1.00 86.12 83 PRO A O 1
ATOM 625 N N . ILE A 1 84 ? 8.345 -0.387 -10.549 1.00 80.25 84 ILE A N 1
ATOM 626 C CA . ILE A 1 84 ? 7.596 0.796 -10.071 1.00 80.25 84 ILE A CA 1
ATOM 627 C C . ILE A 1 84 ? 8.157 2.107 -10.648 1.00 80.25 84 ILE A C 1
ATOM 629 O O . ILE A 1 84 ? 7.420 3.069 -10.842 1.00 80.25 84 ILE A O 1
ATOM 633 N N . SER A 1 85 ? 9.453 2.144 -10.964 1.00 84.75 85 SER A N 1
ATOM 634 C CA . SER A 1 85 ? 10.110 3.282 -11.615 1.00 84.75 85 SER A CA 1
ATOM 635 C C . SER A 1 85 ? 9.825 3.385 -13.118 1.00 84.75 85 SER A C 1
ATOM 637 O O . SER A 1 85 ? 10.128 4.417 -13.717 1.00 84.75 85 SER A O 1
ATOM 639 N N . ALA A 1 86 ? 9.254 2.349 -13.745 1.00 89.75 86 ALA A N 1
ATOM 640 C CA . ALA A 1 86 ? 8.955 2.357 -15.170 1.00 89.75 86 ALA A CA 1
ATOM 641 C C . ALA A 1 86 ? 7.638 3.111 -15.443 1.00 89.75 86 ALA A C 1
ATOM 643 O O . ALA A 1 86 ? 6.583 2.706 -14.946 1.00 89.75 86 ALA A O 1
ATOM 644 N N . PRO A 1 87 ? 7.636 4.152 -16.297 1.00 92.94 87 PRO A N 1
ATOM 645 C CA . PRO A 1 87 ? 6.411 4.881 -16.628 1.00 92.94 87 PRO A CA 1
ATOM 646 C C . PRO A 1 87 ? 5.329 3.981 -17.238 1.00 92.94 87 PRO A C 1
ATOM 648 O O . PRO A 1 87 ? 4.152 4.117 -16.919 1.00 92.94 87 PRO A O 1
ATOM 651 N N . SER A 1 88 ? 5.722 3.013 -18.071 1.00 94.06 88 SER A N 1
ATOM 652 C CA . SER A 1 88 ? 4.795 2.059 -18.685 1.00 94.06 88 SER A CA 1
ATOM 653 C C . SER A 1 88 ? 4.106 1.157 -17.666 1.00 94.06 88 SER A C 1
ATOM 655 O O . SER A 1 88 ? 2.921 0.871 -17.822 1.00 94.06 88 SER A O 1
ATOM 657 N N . PHE A 1 89 ? 4.799 0.766 -16.594 1.00 94.94 89 PHE A N 1
ATOM 658 C CA . PHE A 1 89 ? 4.184 0.042 -15.484 1.00 94.94 89 PHE A CA 1
ATOM 659 C C . PHE A 1 89 ? 3.111 0.886 -14.799 1.00 94.94 89 PHE A C 1
ATOM 661 O O . PHE A 1 89 ? 2.008 0.394 -14.589 1.00 94.94 89 PHE A O 1
ATOM 668 N N . LEU A 1 90 ? 3.394 2.158 -14.501 1.00 95.12 90 LEU A N 1
ATOM 669 C CA . LEU A 1 90 ? 2.427 3.054 -13.855 1.00 95.12 90 LEU A CA 1
ATOM 670 C C . LEU A 1 90 ? 1.187 3.292 -14.726 1.00 95.12 90 LEU A C 1
ATOM 672 O O . LEU A 1 90 ? 0.071 3.292 -14.209 1.00 95.12 90 LEU A O 1
ATOM 676 N N . VAL A 1 91 ? 1.363 3.438 -16.044 1.00 96.25 91 VAL A N 1
ATOM 677 C CA . VAL A 1 91 ? 0.240 3.551 -16.989 1.00 96.25 91 VAL A CA 1
ATOM 678 C C . VAL A 1 91 ? -0.587 2.266 -16.999 1.00 96.25 91 VAL A C 1
ATOM 680 O O . VAL A 1 91 ? -1.806 2.327 -16.846 1.00 96.25 91 VAL A O 1
ATOM 683 N N . GLY A 1 92 ? 0.063 1.104 -17.120 1.00 95.38 92 GLY A N 1
ATOM 684 C CA . GLY A 1 92 ? -0.614 -0.191 -17.045 1.00 95.38 92 GLY A CA 1
ATOM 685 C C . GLY A 1 92 ? -1.385 -0.345 -15.736 1.00 95.38 92 GLY A C 1
ATOM 686 O O . GLY A 1 92 ? -2.570 -0.663 -15.752 1.00 95.38 92 GLY A O 1
ATOM 687 N N . LEU A 1 93 ? -0.750 -0.028 -14.608 1.00 95.75 93 LEU A N 1
ATOM 688 C CA . LEU A 1 93 ? -1.348 -0.069 -13.275 1.00 95.75 93 LEU A CA 1
ATOM 689 C C . LEU A 1 93 ? -2.575 0.834 -13.169 1.00 95.75 93 LEU A C 1
ATOM 691 O O . LEU A 1 93 ? -3.617 0.374 -12.712 1.00 95.75 93 LEU A O 1
ATOM 695 N N . GLY A 1 94 ? -2.484 2.085 -13.623 1.00 96.31 94 GLY A N 1
ATOM 696 C CA . GLY A 1 94 ? -3.613 3.015 -13.618 1.00 96.31 94 GLY A CA 1
ATOM 697 C C . GLY A 1 94 ? -4.806 2.487 -14.416 1.00 96.31 94 GLY A C 1
ATOM 698 O O . GLY A 1 94 ? -5.934 2.493 -13.922 1.00 96.31 94 GLY A O 1
ATOM 699 N N . ILE A 1 95 ? -4.557 1.953 -15.615 1.00 96.56 95 ILE A N 1
ATOM 700 C CA . ILE A 1 95 ? -5.601 1.342 -16.452 1.00 96.56 95 ILE A CA 1
ATOM 701 C C . ILE A 1 95 ? -6.193 0.105 -15.765 1.00 96.56 95 ILE A C 1
ATOM 703 O O . ILE A 1 95 ? -7.413 -0.039 -15.692 1.00 96.56 95 ILE A O 1
ATOM 707 N N . GLY A 1 96 ? -5.349 -0.772 -15.221 1.00 95.25 96 GLY A N 1
ATOM 708 C CA . GLY A 1 96 ? -5.781 -1.993 -14.540 1.00 95.25 96 GLY A CA 1
ATOM 709 C C . GLY A 1 96 ? -6.621 -1.693 -13.302 1.00 95.25 96 GLY A C 1
ATOM 710 O O . GLY A 1 96 ? -7.633 -2.348 -13.065 1.00 95.25 96 GLY A O 1
ATOM 711 N N . LEU A 1 97 ? -6.253 -0.648 -12.556 1.00 95.50 97 LEU A N 1
ATOM 712 C CA . LEU A 1 97 ? -7.026 -0.151 -11.423 1.00 95.50 97 LEU A CA 1
ATOM 713 C C . LEU A 1 97 ? -8.387 0.387 -11.851 1.00 95.50 97 LEU A C 1
ATOM 715 O O . LEU A 1 97 ? -9.350 0.197 -11.115 1.00 95.50 97 LEU A O 1
ATOM 719 N N . TRP A 1 98 ? -8.485 1.046 -13.008 1.00 93.50 98 TRP A N 1
ATOM 720 C CA . TRP A 1 98 ? -9.742 1.598 -13.515 1.00 93.50 98 TRP A CA 1
ATOM 721 C C . TRP A 1 98 ? -10.704 0.506 -13.996 1.00 93.50 98 TRP A C 1
ATOM 723 O O . TRP A 1 98 ? -11.891 0.542 -13.663 1.00 93.50 98 TRP A O 1
ATOM 733 N N . ILE A 1 99 ? -10.192 -0.467 -14.756 1.00 89.12 99 ILE A N 1
ATOM 734 C CA . ILE A 1 99 ? -10.998 -1.516 -15.402 1.00 89.12 99 ILE A CA 1
ATOM 735 C C . ILE A 1 99 ? -11.362 -2.658 -14.433 1.00 89.12 99 ILE A C 1
ATOM 737 O O . ILE A 1 99 ? -12.432 -3.247 -14.580 1.00 89.12 99 ILE A O 1
ATOM 741 N N . GLY A 1 100 ? -10.500 -2.973 -13.455 1.00 75.38 100 GLY A N 1
ATOM 742 C CA . GLY A 1 100 ? -10.702 -4.069 -12.487 1.00 75.38 100 GLY A CA 1
ATOM 743 C C . GLY A 1 100 ? -11.920 -3.937 -11.569 1.00 75.38 100 GLY A C 1
ATOM 744 O O . GLY A 1 100 ? -12.308 -4.952 -10.948 1.00 75.38 100 GLY A O 1
#